Protein AF-A0A7J7QBP9-F1 (afdb_monomer_lite)

Foldseek 3Di:
DPPPADQFKWFDADHDIDSDDDPVVCVCLVVPQFADPPPGGGGPDMDGD

pLDDT: mean 90.64, std 7.82, range [57.16, 96.69]

Radius of gyration: 9.61 Å; chains: 1; bounding box: 22×18×25 Å

Sequence (49 aa):
MAQDAPRTHALLHGGSAHQCLCGRCAGVYEGSGKGCPICRQQVQAVVRM

Structure (mmCIF, N/CA/C/O backbone):
data_AF-A0A7J7QBP9-F1
#
_entry.id   AF-A0A7J7QBP9-F1
#
loop_
_atom_site.group_PDB
_atom_site.id
_atom_site.type_symbol
_atom_site.label_atom_id
_atom_site.label_alt_id
_atom_site.label_comp_id
_atom_site.label_asym_id
_atom_site.label_entity_id
_atom_site.label_seq_id
_atom_site.pdbx_PDB_ins_code
_atom_site.Cartn_x
_atom_site.Cartn_y
_atom_site.Cartn_z
_atom_site.occupancy
_atom_site.B_iso_or_equiv
_atom_site.auth_seq_id
_atom_site.auth_comp_id
_atom_site.auth_asym_id
_atom_site.auth_atom_id
_atom_site.pdbx_PDB_model_num
ATOM 1 N N . MET A 1 1 ? 10.649 7.334 -6.718 1.00 57.16 1 MET A N 1
ATOM 2 C CA . MET A 1 1 ? 9.404 6.592 -7.026 1.00 57.16 1 MET A CA 1
ATOM 3 C C . MET A 1 1 ? 9.437 6.318 -8.517 1.00 57.16 1 MET A C 1
ATOM 5 O O . MET A 1 1 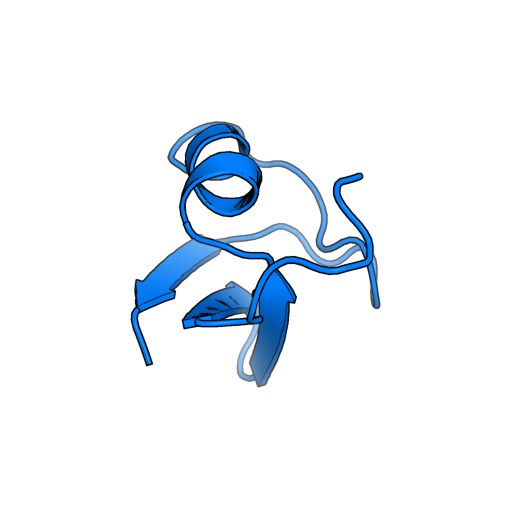? 9.723 7.263 -9.239 1.00 57.16 1 MET A O 1
ATOM 9 N N . ALA A 1 2 ? 9.287 5.073 -8.974 1.00 65.31 2 ALA A N 1
ATOM 10 C CA . ALA A 1 2 ? 9.329 4.787 -10.413 1.00 65.31 2 ALA A CA 1
ATOM 11 C C . ALA A 1 2 ? 8.082 5.403 -11.068 1.00 65.31 2 ALA A C 1
ATOM 13 O O . ALA A 1 2 ? 6.977 4.958 -10.772 1.00 65.31 2 ALA A O 1
ATOM 14 N N . GLN A 1 3 ? 8.248 6.467 -11.858 1.00 73.50 3 GLN A N 1
ATOM 15 C CA . GLN A 1 3 ? 7.119 7.246 -12.382 1.00 73.50 3 GLN A CA 1
ATOM 16 C C . GLN A 1 3 ? 6.426 6.571 -13.578 1.00 73.50 3 GLN A C 1
ATOM 18 O O . GLN A 1 3 ? 5.221 6.743 -13.734 1.00 73.50 3 GLN A O 1
ATOM 23 N N . ASP A 1 4 ? 7.142 5.729 -14.328 1.00 83.00 4 ASP A N 1
ATOM 24 C CA . ASP A 1 4 ? 6.630 5.021 -15.515 1.00 83.00 4 ASP A CA 1
ATOM 25 C C . ASP A 1 4 ? 6.046 3.627 -15.234 1.00 83.00 4 ASP A C 1
ATOM 27 O O . ASP A 1 4 ? 5.570 2.945 -16.139 1.00 83.00 4 ASP A O 1
ATOM 31 N N . ALA A 1 5 ? 6.081 3.156 -13.984 1.00 84.12 5 ALA A N 1
ATOM 32 C CA . ALA A 1 5 ? 5.544 1.839 -13.652 1.00 84.12 5 ALA A CA 1
ATOM 33 C C . ALA A 1 5 ? 4.006 1.883 -13.523 1.00 84.12 5 ALA A C 1
ATOM 35 O O . ALA A 1 5 ? 3.475 2.800 -12.888 1.00 84.12 5 ALA A O 1
ATOM 36 N N . PRO A 1 6 ? 3.272 0.875 -14.038 1.00 88.50 6 PRO A N 1
ATOM 37 C CA . PRO A 1 6 ? 1.821 0.835 -13.917 1.00 88.50 6 PRO A CA 1
ATOM 38 C C . PRO A 1 6 ? 1.393 0.767 -12.446 1.00 88.50 6 PRO A C 1
ATOM 40 O O . PRO A 1 6 ? 1.959 0.021 -11.637 1.00 88.50 6 PRO A O 1
ATOM 43 N N . ARG A 1 7 ? 0.369 1.553 -12.104 1.00 92.44 7 ARG A N 1
ATOM 44 C CA . ARG A 1 7 ? -0.192 1.647 -10.750 1.00 92.44 7 ARG A CA 1
ATOM 45 C C . ARG A 1 7 ? -1.178 0.509 -10.520 1.00 92.44 7 ARG A C 1
ATOM 47 O O . ARG A 1 7 ? -2.378 0.673 -10.667 1.00 92.44 7 ARG A O 1
ATOM 54 N N . THR A 1 8 ? -0.648 -0.662 -10.204 1.00 95.19 8 THR A N 1
ATOM 55 C CA . THR A 1 8 ? -1.434 -1.892 -10.035 1.00 95.19 8 THR A CA 1
ATOM 56 C C . THR A 1 8 ? -1.846 -2.168 -8.592 1.00 95.19 8 THR A C 1
ATOM 58 O O . THR A 1 8 ? -2.530 -3.150 -8.340 1.00 95.19 8 THR A O 1
ATOM 61 N N . HIS A 1 9 ? -1.398 -1.364 -7.625 1.00 95.25 9 HIS A N 1
ATOM 62 C CA . HIS A 1 9 ? -1.676 -1.588 -6.207 1.00 95.25 9 HIS A CA 1
ATOM 63 C C . HIS A 1 9 ? -2.345 -0.371 -5.574 1.00 95.25 9 HIS A C 1
ATOM 65 O O . HIS A 1 9 ? -1.950 0.777 -5.818 1.00 95.25 9 HIS A O 1
ATOM 71 N N . ALA A 1 10 ? -3.341 -0.641 -4.735 1.00 95.50 10 ALA A N 1
ATOM 72 C CA . ALA A 1 10 ? -4.037 0.354 -3.942 1.00 95.50 10 ALA A CA 1
ATOM 73 C C . ALA A 1 10 ? -3.695 0.230 -2.458 1.00 95.50 10 ALA A C 1
ATOM 75 O O . ALA A 1 10 ? -3.562 -0.869 -1.920 1.00 95.50 10 ALA A O 1
ATOM 76 N N . LEU A 1 11 ? -3.558 1.384 -1.809 1.00 95.69 11 LEU A N 1
ATOM 77 C CA . LEU A 1 11 ? -3.354 1.500 -0.370 1.00 95.69 11 LEU A CA 1
ATOM 78 C C . LEU A 1 11 ? -4.708 1.734 0.298 1.00 95.69 11 LEU A C 1
ATOM 80 O O . LEU A 1 11 ? -5.338 2.760 0.039 1.00 95.69 11 LEU A O 1
ATOM 84 N N . LEU A 1 12 ? -5.142 0.795 1.136 1.00 95.12 12 LEU A N 1
ATOM 85 C CA . LEU A 1 12 ? -6.379 0.874 1.912 1.00 95.12 12 LEU A CA 1
ATOM 86 C C . LEU A 1 12 ? -6.129 1.624 3.218 1.00 95.12 12 LEU A C 1
ATOM 88 O O . LEU A 1 12 ? -5.170 1.326 3.936 1.00 95.12 12 LEU A O 1
ATOM 92 N N . HIS A 1 13 ? -6.993 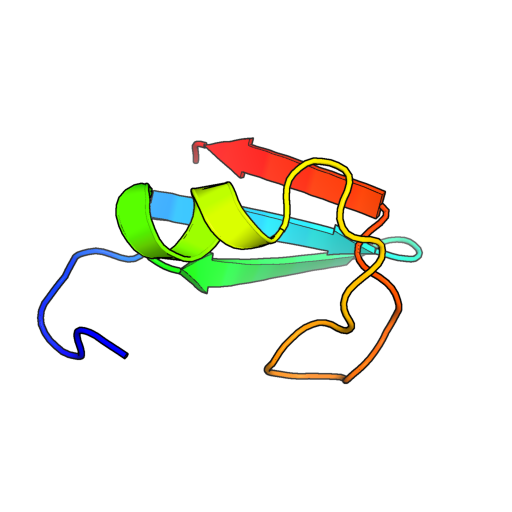2.586 3.532 1.00 95.50 13 HIS A N 1
ATOM 93 C CA . HIS A 1 13 ? -6.973 3.301 4.807 1.00 95.50 13 HIS A CA 1
ATOM 94 C C . HIS A 1 13 ? -8.319 3.989 5.094 1.00 95.50 13 HIS A C 1
ATOM 96 O O . HIS A 1 13 ? -8.944 4.592 4.210 1.00 95.50 13 HIS A O 1
ATOM 102 N N . GLY A 1 14 ? -8.759 3.921 6.355 1.00 89.88 14 GLY A N 1
ATOM 103 C CA . GLY A 1 14 ? -10.025 4.497 6.812 1.00 89.88 14 GLY A CA 1
ATOM 104 C C . GLY A 1 14 ? -11.225 3.755 6.218 1.00 89.88 14 GLY A C 1
ATOM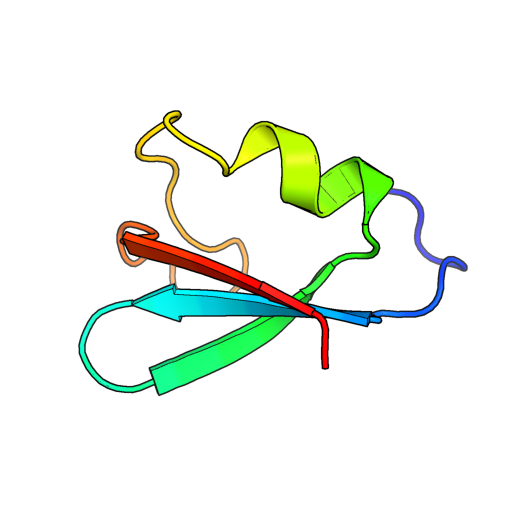 105 O O . GLY A 1 14 ? -11.661 2.751 6.764 1.00 89.88 14 GLY A O 1
ATOM 106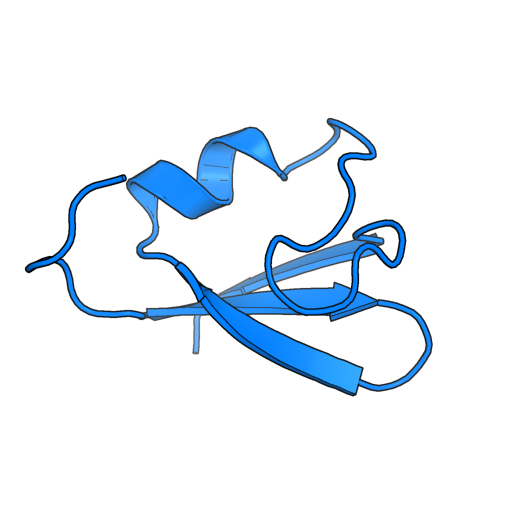 N N . GLY A 1 15 ? -11.732 4.247 5.087 1.00 94.19 15 GLY A N 1
ATOM 107 C CA . GLY A 1 15 ? -12.808 3.630 4.296 1.00 94.19 15 GLY A CA 1
ATOM 108 C C . GLY A 1 15 ? -12.645 3.868 2.791 1.00 94.19 15 GLY A C 1
ATOM 109 O O . GLY A 1 15 ? -13.615 3.849 2.043 1.00 94.19 15 GLY A O 1
ATOM 110 N N . SER A 1 16 ? -11.420 4.169 2.355 1.00 95.19 16 SER A N 1
ATOM 111 C CA . SER A 1 16 ? -11.088 4.528 0.975 1.00 95.19 16 SER A CA 1
ATOM 112 C C . SER A 1 16 ? -9.796 3.842 0.536 1.00 95.19 16 SER A C 1
ATOM 114 O O . SER A 1 16 ? -9.054 3.310 1.367 1.00 95.19 16 SER A O 1
ATOM 116 N N . ALA A 1 17 ? -9.516 3.874 -0.766 1.00 95.06 17 ALA A N 1
ATOM 117 C CA . ALA A 1 17 ? -8.286 3.336 -1.327 1.00 95.06 17 ALA A CA 1
ATOM 118 C C . ALA A 1 17 ? -7.663 4.314 -2.327 1.00 95.06 17 ALA A C 1
ATOM 120 O O . ALA A 1 17 ? -8.369 4.888 -3.155 1.00 95.06 17 ALA A O 1
ATOM 121 N N . HIS A 1 18 ? -6.336 4.454 -2.303 1.00 96.69 18 HIS A N 1
ATOM 122 C CA . HIS A 1 18 ? -5.595 5.168 -3.346 1.00 96.69 18 HIS A CA 1
ATOM 123 C C . HIS A 1 18 ? -4.766 4.190 -4.179 1.00 96.69 18 HIS A C 1
ATOM 125 O O . HIS A 1 18 ? -3.765 3.655 -3.699 1.00 96.69 18 HIS A O 1
ATOM 131 N N . GLN A 1 19 ? -5.154 3.981 -5.442 1.00 95.38 19 GLN A N 1
ATOM 132 C CA . GLN A 1 19 ? -4.357 3.244 -6.428 1.00 95.38 19 GLN A CA 1
ATOM 133 C C . GLN A 1 19 ? -3.229 4.138 -6.958 1.00 95.38 19 GLN A C 1
ATOM 135 O O . GLN A 1 19 ? -3.369 4.831 -7.964 1.00 95.38 19 GLN A O 1
ATOM 140 N N . CYS A 1 20 ? -2.107 4.170 -6.240 1.00 92.31 20 CYS A N 1
ATOM 141 C CA . CYS A 1 20 ? -1.023 5.114 -6.520 1.00 92.31 20 CYS A CA 1
ATOM 142 C C . CYS A 1 20 ? 0.352 4.470 -6.736 1.00 92.31 20 CYS A C 1
ATOM 144 O O . CYS A 1 20 ? 1.276 5.180 -7.137 1.00 92.31 20 CYS A O 1
ATOM 146 N N . LEU A 1 21 ? 0.502 3.155 -6.528 1.00 93.00 21 LEU A N 1
ATOM 147 C CA . LEU A 1 21 ? 1.801 2.476 -6.553 1.00 93.00 21 LEU A CA 1
ATOM 148 C C . LEU A 1 21 ? 1.821 1.262 -7.487 1.00 93.00 21 LEU A C 1
ATOM 150 O O . LEU A 1 21 ? 0.820 0.578 -7.691 1.00 93.00 21 LEU A O 1
ATOM 154 N N . CYS A 1 22 ? 3.004 0.965 -8.019 1.00 94.44 22 CYS A N 1
ATOM 155 C CA . CYS A 1 22 ? 3.310 -0.342 -8.593 1.00 94.44 22 CYS A CA 1
ATOM 156 C C . CYS A 1 22 ? 3.622 -1.357 -7.481 1.00 94.44 22 CYS A C 1
ATOM 158 O O . CYS A 1 22 ? 3.934 -0.967 -6.355 1.00 94.44 22 CYS A O 1
ATOM 160 N N . GLY A 1 23 ? 3.638 -2.655 -7.802 1.00 91.56 23 GLY A N 1
ATOM 161 C CA . GLY A 1 23 ? 3.889 -3.709 -6.805 1.00 91.56 23 GLY A CA 1
ATOM 162 C C . GLY A 1 23 ? 5.205 -3.550 -6.032 1.00 91.56 23 GLY A C 1
ATOM 163 O O . GLY A 1 23 ? 5.229 -3.700 -4.814 1.00 91.56 23 GLY A O 1
ATOM 164 N N . ARG A 1 24 ? 6.293 -3.135 -6.702 1.00 92.38 24 ARG A N 1
ATOM 165 C CA . ARG A 1 24 ? 7.591 -2.909 -6.038 1.00 92.38 24 ARG A CA 1
ATOM 166 C C . ARG A 1 24 ? 7.525 -1.785 -5.005 1.00 92.38 24 ARG A C 1
ATOM 168 O O . ARG A 1 24 ? 8.099 -1.906 -3.929 1.00 92.38 24 ARG A O 1
ATOM 175 N N . CYS A 1 25 ? 6.855 -0.682 -5.335 1.00 92.56 25 CYS A N 1
ATOM 176 C CA . CYS A 1 25 ? 6.698 0.429 -4.401 1.00 92.56 25 CYS A CA 1
ATOM 177 C C . CYS A 1 25 ? 5.675 0.112 -3.310 1.00 92.56 25 CYS A C 1
ATOM 179 O O . CYS A 1 25 ? 5.811 0.615 -2.203 1.00 92.56 25 CYS A O 1
ATOM 181 N N . ALA A 1 26 ? 4.678 -0.719 -3.594 1.00 93.06 26 ALA A N 1
ATOM 182 C CA . ALA A 1 26 ? 3.673 -1.106 -2.619 1.00 93.06 26 ALA A CA 1
ATOM 183 C C . ALA A 1 26 ? 4.241 -2.044 -1.536 1.00 93.06 26 ALA A C 1
ATOM 185 O O . ALA A 1 26 ? 3.858 -1.936 -0.378 1.00 93.06 26 ALA A O 1
ATOM 186 N N . GLY A 1 27 ? 5.245 -2.867 -1.861 1.00 91.44 27 GLY A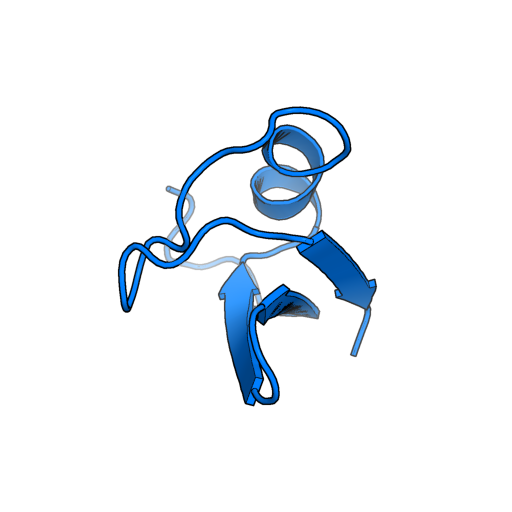 N 1
ATOM 187 C CA . GLY A 1 27 ? 5.884 -3.776 -0.900 1.00 91.44 27 GLY A CA 1
ATOM 188 C C . GLY A 1 27 ? 6.518 -3.105 0.327 1.00 91.44 27 GLY A C 1
ATOM 189 O O . GLY A 1 27 ? 6.661 -3.750 1.355 1.00 91.44 27 GLY A O 1
ATOM 190 N N . VAL A 1 28 ? 6.856 -1.807 0.279 1.00 91.00 28 VAL A N 1
ATOM 191 C CA . VAL A 1 28 ? 7.369 -1.093 1.472 1.00 91.00 28 VAL A CA 1
ATOM 192 C C . VAL A 1 28 ? 6.264 -0.614 2.422 1.00 91.00 28 VAL A C 1
ATOM 194 O O . VAL A 1 28 ? 6.572 -0.028 3.463 1.00 91.00 28 VAL A O 1
ATOM 197 N N . TYR A 1 29 ? 4.995 -0.785 2.047 1.00 91.25 29 TYR A N 1
ATOM 198 C CA . TYR A 1 29 ? 3.821 -0.427 2.849 1.00 91.25 29 TYR A CA 1
ATOM 199 C C . TYR A 1 29 ? 3.265 -1.611 3.640 1.00 91.25 29 TYR A C 1
ATOM 201 O O . TYR A 1 29 ? 2.663 -1.401 4.690 1.00 91.25 29 TYR A O 1
ATOM 209 N N . GLU A 1 30 ? 3.529 -2.835 3.186 1.00 85.44 30 GLU A N 1
ATOM 210 C CA . GLU A 1 30 ? 3.201 -4.062 3.910 1.00 85.44 30 GLU A CA 1
ATOM 211 C C . GLU A 1 30 ? 3.877 -4.059 5.291 1.00 85.44 30 GLU A C 1
ATOM 213 O O . GLU A 1 30 ? 5.102 -3.990 5.401 1.00 85.44 30 GLU A O 1
ATOM 218 N N . GLY A 1 31 ? 3.075 -4.063 6.360 1.00 79.94 31 GLY A N 1
ATOM 219 C CA . GLY A 1 31 ? 3.554 -4.132 7.747 1.00 79.94 31 GLY A CA 1
ATOM 220 C C . GLY A 1 31 ? 4.336 -2.915 8.265 1.00 79.94 31 GLY A C 1
ATOM 221 O O . GLY A 1 31 ? 4.811 -2.952 9.396 1.00 79.94 31 GLY A O 1
ATOM 222 N N . SER A 1 32 ? 4.482 -1.831 7.492 1.00 84.25 32 SER A N 1
ATOM 223 C CA . SER A 1 32 ? 5.332 -0.691 7.881 1.00 84.25 32 SER A CA 1
ATOM 224 C C . SER A 1 32 ? 4.606 0.435 8.618 1.00 84.25 32 SER A C 1
ATOM 226 O O . SER A 1 32 ? 5.258 1.339 9.139 1.00 84.25 32 SER A O 1
ATOM 228 N N . GLY A 1 33 ? 3.268 0.430 8.629 1.00 83.81 33 GLY A N 1
ATOM 229 C CA . GLY A 1 33 ? 2.454 1.485 9.246 1.00 83.81 33 GLY A CA 1
ATOM 230 C C . GLY A 1 33 ? 2.628 2.871 8.608 1.00 83.81 33 GLY A C 1
ATOM 231 O O . GLY A 1 33 ? 2.255 3.878 9.207 1.00 83.81 33 GLY A O 1
ATOM 232 N N . LYS A 1 34 ? 3.213 2.951 7.405 1.00 92.69 34 LYS A N 1
ATOM 233 C CA . LYS A 1 34 ? 3.466 4.217 6.708 1.00 92.69 34 LYS A CA 1
ATOM 234 C C . LYS A 1 34 ? 2.170 4.916 6.299 1.00 92.69 34 LYS A C 1
ATOM 236 O O . LYS A 1 34 ? 1.163 4.283 5.992 1.00 92.69 34 LYS A O 1
ATOM 241 N N . GLY A 1 35 ? 2.228 6.244 6.230 1.00 94.75 35 GLY A N 1
ATOM 242 C CA . GLY A 1 35 ? 1.145 7.064 5.694 1.00 94.75 35 GLY A CA 1
ATOM 243 C C . GLY A 1 35 ? 1.064 7.002 4.166 1.00 94.75 35 GLY A C 1
ATOM 244 O O . GLY A 1 35 ? 2.084 6.966 3.473 1.00 94.75 35 GLY A O 1
ATOM 245 N N . CYS A 1 36 ? -0.156 7.024 3.636 1.00 94.38 36 CYS A N 1
ATOM 246 C CA . CYS A 1 36 ? -0.437 7.085 2.208 1.00 94.38 36 CYS A CA 1
ATOM 247 C C . CYS A 1 36 ? 0.232 8.321 1.572 1.00 94.38 36 CYS A C 1
ATOM 249 O O . CYS A 1 36 ? 0.065 9.425 2.092 1.00 94.38 36 CYS A O 1
ATOM 251 N N . PRO A 1 37 ? 0.932 8.197 0.428 1.00 93.06 37 PRO A N 1
ATOM 252 C CA . PRO A 1 37 ? 1.563 9.337 -0.246 1.00 93.06 37 PRO A CA 1
ATOM 253 C C . PRO A 1 37 ? 0.600 10.461 -0.635 1.00 93.06 37 PRO A C 1
ATOM 255 O O . PRO A 1 37 ? 1.027 11.602 -0.780 1.00 93.06 37 PRO A O 1
ATOM 258 N N . ILE A 1 38 ? -0.681 10.132 -0.837 1.00 94.56 38 ILE A N 1
ATOM 259 C CA . ILE A 1 38 ? -1.691 11.066 -1.339 1.00 94.56 38 ILE A CA 1
ATOM 260 C C . ILE A 1 38 ? -2.316 11.864 -0.193 1.00 94.56 38 ILE A C 1
ATOM 262 O O . ILE A 1 38 ? -2.278 13.090 -0.198 1.00 94.56 38 ILE A O 1
ATOM 266 N N . CYS A 1 39 ? -2.868 11.175 0.808 1.00 95.69 39 CYS A N 1
ATOM 267 C CA . CYS A 1 39 ? -3.655 11.803 1.877 1.00 95.69 39 CYS A CA 1
ATO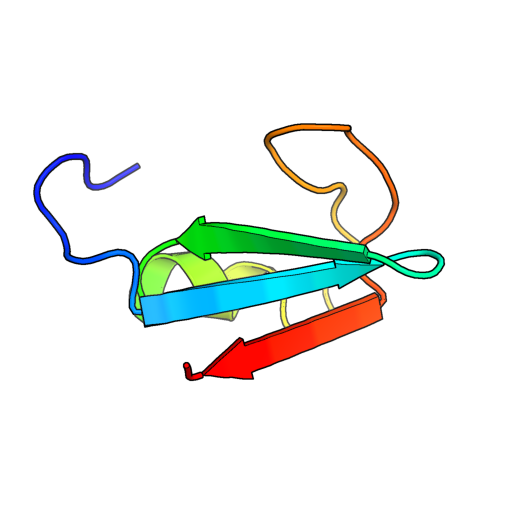M 268 C C . CYS A 1 39 ? -3.023 11.699 3.272 1.00 95.69 39 CYS A C 1
ATOM 270 O O . CYS A 1 39 ? -3.598 12.188 4.240 1.00 95.69 39 CYS A O 1
ATOM 272 N N . ARG A 1 40 ? -1.861 11.045 3.391 1.00 95.00 40 ARG A N 1
ATOM 273 C CA . ARG A 1 40 ? -1.102 10.827 4.637 1.00 95.00 40 ARG A CA 1
ATOM 274 C C . ARG A 1 40 ? -1.801 9.990 5.711 1.00 95.00 40 ARG A C 1
ATOM 276 O O . ARG A 1 40 ? -1.212 9.781 6.767 1.00 95.00 40 ARG A O 1
ATOM 283 N N . GLN A 1 41 ? -2.994 9.455 5.448 1.00 95.31 41 GLN A N 1
ATOM 284 C CA . GLN A 1 41 ? -3.640 8.504 6.355 1.00 95.31 41 GLN A CA 1
ATOM 285 C C . GLN A 1 41 ? -2.800 7.235 6.502 1.00 95.31 41 GLN A C 1
ATOM 287 O O . GLN A 1 41 ? -2.182 6.782 5.537 1.00 95.31 41 GLN A O 1
ATOM 292 N N . GLN A 1 42 ? -2.794 6.663 7.702 1.00 95.94 42 GLN A N 1
ATOM 293 C CA . GLN A 1 42 ? -2.074 5.428 7.988 1.00 95.94 42 GLN A CA 1
ATOM 294 C C . GLN A 1 42 ? -2.610 4.284 7.125 1.00 95.94 42 GLN A C 1
ATOM 296 O O . GLN A 1 42 ? -3.800 3.973 7.173 1.00 95.94 42 GLN A O 1
ATOM 301 N N . VAL A 1 43 ? -1.727 3.664 6.342 1.00 95.88 43 VAL A N 1
ATOM 302 C CA . VAL A 1 43 ? -2.076 2.519 5.499 1.00 95.88 43 VAL A CA 1
ATOM 303 C C . VAL A 1 43 ? -2.362 1.309 6.380 1.00 95.88 43 VAL A C 1
ATOM 305 O O . VAL A 1 43 ? -1.559 0.955 7.241 1.00 95.88 43 VAL A O 1
ATOM 308 N N . GLN A 1 44 ? -3.516 0.691 6.149 1.00 95.19 44 GLN A N 1
ATOM 309 C CA . GLN A 1 44 ? -3.992 -0.492 6.864 1.00 95.19 44 GLN A CA 1
ATOM 310 C C . GLN A 1 44 ? -3.680 -1.775 6.090 1.00 95.19 44 GLN A C 1
ATOM 312 O O . GLN A 1 44 ? -3.361 -2.790 6.697 1.00 95.19 44 GLN A O 1
ATOM 317 N N . ALA A 1 45 ? -3.757 -1.725 4.757 1.00 94.06 45 ALA A N 1
ATOM 318 C CA . ALA A 1 45 ? -3.458 -2.855 3.885 1.00 94.06 45 ALA A CA 1
ATOM 319 C C . ALA A 1 45 ? -3.078 -2.391 2.472 1.00 94.06 45 ALA A C 1
ATOM 321 O O . ALA A 1 45 ? -3.420 -1.280 2.051 1.00 94.06 45 ALA A O 1
ATOM 322 N N . VAL A 1 46 ? -2.412 -3.265 1.721 1.00 95.44 46 VAL A N 1
ATOM 323 C CA . VAL A 1 46 ? -2.154 -3.098 0.290 1.00 95.44 46 VAL A CA 1
ATOM 324 C C . VAL A 1 46 ? -2.908 -4.181 -0.476 1.00 95.44 46 VAL A C 1
ATOM 326 O O . VAL A 1 46 ? -2.870 -5.352 -0.113 1.00 95.44 46 VAL A O 1
ATOM 329 N N . VAL A 1 47 ? -3.579 -3.804 -1.564 1.00 94.44 47 VAL A N 1
ATOM 330 C CA . VAL A 1 47 ? -4.267 -4.754 -2.451 1.00 94.44 47 VAL A CA 1
ATOM 331 C C . VAL A 1 47 ? -3.839 -4.567 -3.895 1.00 94.44 47 VAL A C 1
ATOM 333 O O . VAL A 1 47 ? -3.627 -3.443 -4.356 1.00 94.44 47 VAL A O 1
ATOM 336 N N . ARG A 1 48 ? -3.718 -5.681 -4.618 1.00 93.12 48 ARG A N 1
ATOM 337 C CA . ARG A 1 48 ? -3.543 -5.674 -6.069 1.00 93.12 48 ARG A CA 1
ATOM 338 C C . ARG A 1 48 ? -4.908 -5.506 -6.733 1.00 93.12 48 ARG A C 1
ATOM 340 O O . ARG A 1 48 ? -5.838 -6.231 -6.391 1.00 93.12 48 ARG A O 1
ATOM 347 N N . MET A 1 49 ? -4.984 -4.560 -7.660 1.00 82.88 49 MET A N 1
ATOM 348 C CA . MET A 1 49 ? -6.152 -4.267 -8.494 1.00 82.88 49 MET A CA 1
ATOM 349 C C . MET A 1 49 ? -5.962 -4.826 -9.905 1.00 82.88 49 MET A C 1
ATOM 351 O O . MET A 1 49 ? -4.786 -4.996 -10.320 1.00 82.88 49 MET A O 1
#

Secondary structure (DSSP, 8-state):
--SSS---EEEEETTEEEEEE-HHHHTTTTTT-PBPTTT-PBP-EEEE-